Protein AF-A0A387B112-F1 (afdb_monomer_lite)

Foldseek 3Di:
DDPDPQQWKWWAAPVRWIWIARPVQQWIATADDPPPPPPPPQDPHPDIWHFPDWPDDDAPAWTWTWTQDPDDVVPDGTDIDTTHGTHDMGHPVVDPD

Sequence (97 aa):
MEPAAVETQLMITASGSAYLIDLAEMRLMRVPRRESQLSVDLRRDGEWLKVLHVRQMEVGGPAVFVLEPLGDPAITYATTRVTTDVVWLGRPEDFQG

Structure (mmCIF, N/CA/C/O backbone):
data_AF-A0A387B112-F1
#
_entry.id   AF-A0A387B112-F1
#
loop_
_atom_site.group_PDB
_atom_site.id
_atom_site.type_symbol
_atom_site.label_atom_id
_atom_site.label_alt_id
_atom_site.label_comp_id
_atom_site.label_asym_id
_atom_site.label_entity_id
_atom_site.label_seq_id
_atom_site.pdbx_PDB_ins_code
_atom_site.Cartn_x
_atom_site.Cartn_y
_atom_site.Cartn_z
_atom_site.occupancy
_atom_site.B_iso_or_equiv
_atom_site.auth_seq_id
_atom_site.auth_comp_id
_atom_site.auth_asym_id
_atom_site.auth_atom_id
_atom_site.pdbx_PDB_model_num
ATOM 1 N N . MET A 1 1 ? 5.745 -30.576 3.186 1.00 46.25 1 MET A N 1
ATOM 2 C CA . MET A 1 1 ? 5.803 -29.230 2.590 1.00 46.25 1 MET A CA 1
ATOM 3 C C . MET A 1 1 ? 4.578 -28.517 3.115 1.00 46.25 1 MET A C 1
ATOM 5 O O . MET A 1 1 ? 3.480 -28.913 2.747 1.00 46.25 1 MET A O 1
ATOM 9 N N . GLU A 1 2 ? 4.742 -27.632 4.094 1.00 43.88 2 GLU A N 1
ATOM 10 C CA . GLU A 1 2 ? 3.611 -26.834 4.576 1.00 43.88 2 GLU A CA 1
ATOM 11 C C . GLU A 1 2 ? 3.167 -25.882 3.457 1.00 43.88 2 GLU A C 1
ATOM 13 O O . GLU A 1 2 ? 4.030 -25.401 2.714 1.00 43.88 2 GLU A O 1
ATOM 18 N N . PRO A 1 3 ? 1.858 -25.647 3.265 1.00 48.25 3 PRO A N 1
ATOM 19 C CA . PRO A 1 3 ? 1.409 -24.644 2.312 1.00 48.25 3 PRO A CA 1
ATOM 20 C C . PRO A 1 3 ? 1.940 -23.284 2.771 1.00 48.25 3 PRO A C 1
ATOM 22 O O . PRO A 1 3 ? 1.790 -22.930 3.939 1.00 48.25 3 PRO A O 1
ATOM 25 N N . ALA A 1 4 ? 2.587 -22.544 1.865 1.00 51.44 4 ALA A N 1
ATOM 26 C CA . ALA A 1 4 ? 3.014 -21.178 2.134 1.00 51.44 4 ALA A CA 1
ATOM 27 C C . ALA A 1 4 ? 1.799 -20.394 2.643 1.00 51.44 4 ALA A C 1
ATOM 29 O O . ALA A 1 4 ? 0.771 -20.333 1.963 1.00 51.44 4 ALA A O 1
ATOM 30 N N . ALA A 1 5 ? 1.889 -19.879 3.870 1.00 55.78 5 ALA A N 1
ATOM 31 C CA . ALA A 1 5 ? 0.846 -19.044 4.433 1.00 55.78 5 ALA A CA 1
ATOM 32 C C . ALA A 1 5 ? 0.594 -17.894 3.456 1.00 55.78 5 ALA A C 1
ATOM 34 O O . ALA A 1 5 ? 1.531 -17.244 2.997 1.00 55.78 5 ALA A O 1
ATOM 35 N N . VAL A 1 6 ? -0.666 -17.678 3.093 1.00 61.44 6 VAL A N 1
ATOM 36 C CA . VAL A 1 6 ? -1.041 -16.544 2.253 1.00 61.44 6 VAL A CA 1
ATOM 37 C C . VAL A 1 6 ? -0.797 -15.286 3.088 1.00 61.44 6 VAL A C 1
ATOM 39 O O . VAL A 1 6 ? -1.590 -14.957 3.964 1.00 61.44 6 VAL A O 1
ATOM 42 N N . GLU A 1 7 ? 0.321 -14.595 2.859 1.00 84.81 7 GLU A N 1
ATOM 43 C CA . GLU A 1 7 ? 0.689 -13.355 3.562 1.00 84.81 7 GLU A CA 1
ATOM 44 C C . GLU A 1 7 ? -0.028 -12.132 2.967 1.00 84.81 7 GLU A C 1
ATOM 46 O O . GLU A 1 7 ? 0.541 -11.046 2.834 1.00 84.81 7 GLU A O 1
ATOM 51 N N . THR A 1 8 ? -1.290 -12.308 2.565 1.00 93.50 8 THR A N 1
ATOM 52 C CA . THR A 1 8 ? -2.114 -11.194 2.104 1.00 93.50 8 THR A CA 1
ATOM 53 C C . THR A 1 8 ? -2.702 -10.469 3.306 1.00 93.50 8 THR A C 1
ATOM 55 O O . THR A 1 8 ? -3.390 -11.070 4.128 1.00 93.50 8 THR A O 1
ATOM 58 N N . GLN A 1 9 ? -2.466 -9.164 3.390 1.00 95.31 9 GLN A N 1
ATOM 59 C CA . GLN A 1 9 ? -3.090 -8.278 4.366 1.00 95.31 9 GLN A CA 1
ATOM 60 C C . GLN A 1 9 ? -4.098 -7.362 3.680 1.00 95.31 9 GLN A C 1
ATOM 62 O O . GLN A 1 9 ? -3.879 -6.889 2.565 1.00 95.31 9 GLN A O 1
ATOM 67 N N . LEU A 1 10 ? -5.199 -7.084 4.364 1.00 96.50 10 LEU A N 1
ATOM 68 C CA . LEU A 1 10 ? -6.119 -6.014 4.024 1.00 96.50 10 LEU A CA 1
ATOM 69 C C . LEU A 1 10 ? -5.793 -4.802 4.908 1.00 96.50 10 LEU A C 1
ATOM 71 O O . LEU A 1 10 ? -5.585 -4.920 6.113 1.00 96.50 10 LEU A O 1
ATOM 75 N N . MET A 1 11 ? -5.746 -3.626 4.293 1.00 97.00 11 MET A N 1
ATOM 76 C CA . MET A 1 11 ? -5.514 -2.350 4.962 1.00 97.00 11 MET A CA 1
ATOM 77 C C . MET A 1 11 ? -6.642 -1.385 4.612 1.00 97.00 11 MET A C 1
ATOM 79 O O . MET A 1 11 ? -6.887 -1.115 3.433 1.00 97.00 11 MET A O 1
ATOM 83 N N . ILE A 1 12 ? -7.294 -0.829 5.632 1.00 96.75 12 ILE A N 1
ATOM 84 C CA . ILE A 1 12 ? -8.324 0.201 5.488 1.00 96.75 12 ILE A CA 1
ATOM 85 C C . ILE A 1 12 ? -7.785 1.516 6.029 1.00 96.75 12 ILE A C 1
ATOM 87 O O . ILE A 1 12 ? -7.227 1.581 7.124 1.00 96.75 12 ILE A O 1
ATOM 91 N N . THR A 1 13 ? -7.972 2.586 5.269 1.00 96.69 13 THR A N 1
ATOM 92 C CA . THR A 1 13 ? -7.511 3.927 5.636 1.00 96.69 13 THR A CA 1
ATOM 93 C C . THR A 1 13 ? -8.683 4.802 6.078 1.00 96.69 13 THR A C 1
ATOM 95 O O . THR A 1 13 ? -9.798 4.586 5.615 1.00 96.69 13 THR A O 1
ATOM 98 N N . ALA A 1 14 ? -8.440 5.859 6.852 1.00 95.69 14 ALA A N 1
ATOM 99 C CA . ALA A 1 14 ? -9.446 6.789 7.375 1.00 95.69 14 ALA A CA 1
ATOM 100 C C . ALA A 1 14 ? -10.332 7.425 6.290 1.00 95.69 14 ALA A C 1
ATOM 102 O O . ALA A 1 14 ? -11.513 7.667 6.510 1.00 95.69 14 ALA A O 1
ATOM 103 N N . SER A 1 15 ? -9.802 7.629 5.078 1.00 92.06 15 SER A N 1
ATOM 104 C CA . SER A 1 15 ? -10.603 8.064 3.923 1.00 92.06 15 SER A CA 1
ATOM 105 C C . SER A 1 15 ? -11.621 7.025 3.419 1.00 92.06 15 SER A C 1
ATOM 107 O O . SER A 1 15 ? -12.371 7.323 2.489 1.00 92.06 15 SER A O 1
ATOM 109 N N . GLY A 1 16 ? -11.613 5.799 3.954 1.00 92.31 16 GLY A N 1
ATOM 110 C CA . GLY A 1 16 ? -12.393 4.636 3.520 1.00 92.31 16 GLY A CA 1
ATOM 111 C C . GLY A 1 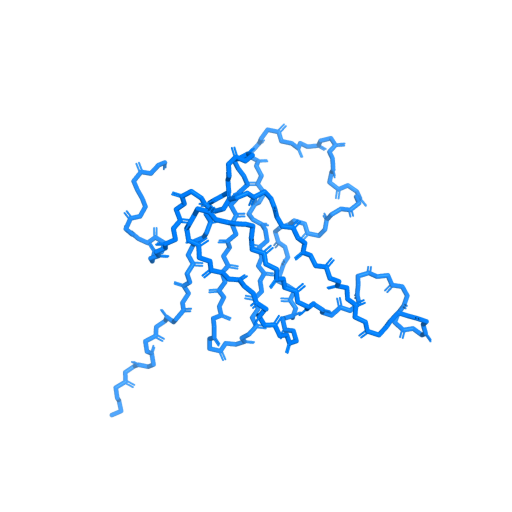16 ? -11.786 3.869 2.338 1.00 92.31 16 GLY A C 1
ATOM 112 O O . GLY A 1 16 ? -12.499 3.190 1.603 1.00 92.31 16 GLY A O 1
ATOM 113 N N . SER A 1 17 ? -10.507 4.081 2.004 1.00 92.62 17 SER A N 1
ATOM 114 C CA . SER A 1 17 ? -9.845 3.313 0.936 1.00 92.62 17 SER A CA 1
ATOM 115 C C . SER A 1 17 ? -9.407 1.957 1.473 1.00 92.62 17 SER A C 1
ATOM 117 O O . SER A 1 17 ? -8.911 1.883 2.593 1.00 92.62 17 SER A O 1
ATOM 119 N N . ALA A 1 18 ? -9.568 0.916 0.660 1.00 94.69 18 ALA A N 1
ATOM 120 C CA . ALA A 1 18 ? -9.152 -0.440 0.978 1.00 94.69 18 ALA A CA 1
ATOM 121 C C . ALA A 1 18 ? -8.013 -0.871 0.052 1.00 94.69 18 ALA A C 1
ATOM 123 O O . ALA A 1 18 ? -8.024 -0.568 -1.145 1.00 94.69 18 ALA A O 1
ATOM 124 N N . TYR A 1 19 ? -7.038 -1.577 0.608 1.00 95.88 19 TYR A N 1
ATOM 125 C CA . TYR A 1 19 ? -5.893 -2.102 -0.120 1.00 95.88 19 TYR A CA 1
ATOM 126 C C . TYR A 1 19 ? -5.654 -3.555 0.262 1.00 95.88 19 TYR A C 1
ATOM 128 O O . TYR A 1 19 ? -5.676 -3.881 1.444 1.00 95.88 19 TYR A O 1
ATOM 136 N N . LEU A 1 20 ? -5.387 -4.396 -0.732 1.00 96.56 20 LEU A N 1
ATOM 137 C CA . LEU A 1 20 ? -4.828 -5.727 -0.530 1.00 96.56 20 LEU A CA 1
ATOM 138 C C . LEU A 1 20 ? -3.317 -5.653 -0.747 1.00 96.56 20 LEU A C 1
ATOM 140 O O . LEU A 1 20 ? -2.858 -5.075 -1.735 1.00 96.56 20 LEU A O 1
ATOM 144 N N . ILE A 1 21 ? -2.558 -6.209 0.188 1.00 96.56 21 ILE A N 1
ATOM 145 C CA . ILE A 1 21 ? -1.099 -6.237 0.189 1.00 96.56 21 ILE A CA 1
ATOM 146 C C . ILE A 1 21 ? -0.673 -7.693 0.231 1.00 96.56 21 ILE A C 1
ATOM 148 O O . ILE A 1 21 ? -0.868 -8.345 1.247 1.00 96.56 21 ILE A O 1
ATOM 152 N N . ASP A 1 22 ? -0.087 -8.191 -0.848 1.00 95.44 22 ASP A N 1
ATOM 153 C CA . ASP A 1 22 ? 0.570 -9.493 -0.873 1.00 95.44 22 ASP A CA 1
ATOM 154 C C . ASP A 1 22 ? 2.040 -9.290 -0.493 1.00 95.44 22 ASP A C 1
ATOM 156 O O . ASP A 1 22 ? 2.820 -8.741 -1.279 1.00 95.44 22 ASP A O 1
ATOM 160 N N . LEU A 1 23 ? 2.405 -9.660 0.737 1.00 92.25 23 LEU A N 1
ATOM 161 C CA . LEU A 1 23 ? 3.771 -9.494 1.237 1.00 92.25 23 LEU A CA 1
ATOM 162 C C . LEU A 1 23 ? 4.731 -10.563 0.709 1.00 92.25 23 LEU A C 1
ATOM 164 O O . LEU A 1 23 ? 5.920 -10.279 0.577 1.00 92.25 23 LEU A O 1
ATOM 168 N N . ALA A 1 24 ? 4.223 -11.740 0.338 1.00 92.19 24 ALA A N 1
ATOM 169 C CA . ALA A 1 24 ? 5.037 -12.806 -0.232 1.00 92.19 24 ALA A CA 1
ATOM 170 C C . ALA A 1 24 ? 5.511 -12.429 -1.644 1.00 92.19 24 ALA A C 1
ATOM 172 O O . ALA A 1 24 ? 6.683 -12.582 -1.985 1.00 92.19 24 ALA A O 1
ATOM 173 N N . GLU A 1 25 ? 4.607 -11.867 -2.447 1.00 94.44 25 GLU A N 1
ATOM 174 C CA . GLU A 1 25 ? 4.888 -11.442 -3.821 1.00 94.44 25 GLU A CA 1
ATOM 175 C C . GLU A 1 25 ? 5.286 -9.962 -3.941 1.00 94.44 25 GLU A C 1
ATOM 177 O O . GLU A 1 25 ? 5.601 -9.490 -5.039 1.00 94.44 25 GLU A O 1
ATOM 182 N N . MET A 1 26 ? 5.263 -9.220 -2.829 1.00 95.81 26 MET A N 1
ATOM 183 C CA . MET A 1 26 ? 5.512 -7.777 -2.758 1.00 95.81 26 MET A CA 1
ATOM 184 C C . MET A 1 26 ? 4.652 -6.987 -3.754 1.00 95.81 26 MET A C 1
ATOM 186 O O . MET A 1 26 ? 5.156 -6.254 -4.612 1.00 95.81 26 MET A O 1
ATOM 190 N N . ARG A 1 27 ? 3.325 -7.129 -3.650 1.00 96.62 27 ARG A N 1
ATOM 191 C CA . ARG A 1 27 ? 2.352 -6.440 -4.516 1.00 96.62 27 ARG A CA 1
ATOM 192 C C . ARG A 1 27 ? 1.265 -5.748 -3.706 1.00 96.62 27 ARG A C 1
ATOM 194 O O . ARG A 1 27 ? 0.876 -6.196 -2.635 1.00 96.62 27 ARG A O 1
ATOM 201 N N . LEU A 1 28 ? 0.759 -4.645 -4.241 1.00 95.81 28 LEU A N 1
ATOM 202 C CA . LEU A 1 28 ? -0.287 -3.819 -3.646 1.00 95.81 28 LEU A CA 1
ATOM 203 C C . LEU A 1 28 ? -1.391 -3.599 -4.674 1.00 95.81 28 LEU A C 1
ATOM 205 O O . LEU A 1 28 ? -1.113 -3.143 -5.779 1.00 95.81 28 LEU A O 1
ATOM 209 N N . MET A 1 29 ? -2.641 -3.822 -4.292 1.00 95.44 29 MET A N 1
ATOM 210 C CA . MET A 1 29 ? -3.806 -3.462 -5.093 1.00 95.44 29 ME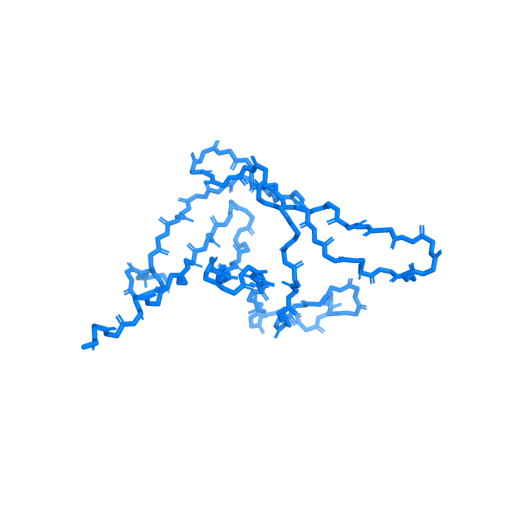T A CA 1
ATOM 211 C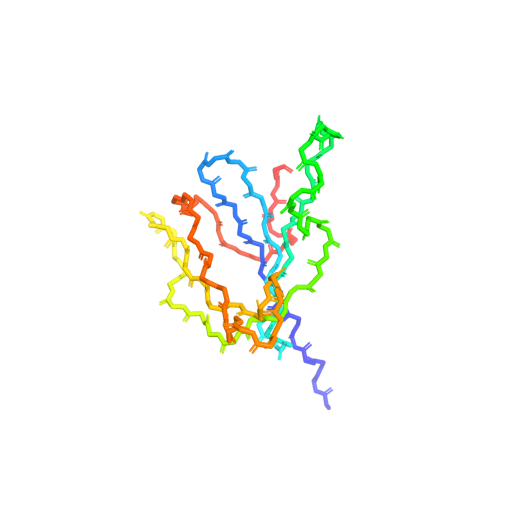 C . MET A 1 29 ? -4.731 -2.580 -4.272 1.00 95.44 29 MET A C 1
ATOM 213 O O . MET A 1 29 ? -5.113 -2.923 -3.156 1.00 95.44 29 MET A O 1
ATOM 217 N N . ARG A 1 30 ? -5.134 -1.440 -4.834 1.00 93.75 30 ARG A N 1
ATOM 218 C CA . ARG A 1 30 ? -6.225 -0.649 -4.259 1.00 93.75 30 ARG A CA 1
ATOM 219 C C . ARG A 1 30 ? -7.549 -1.260 -4.703 1.00 93.75 30 ARG A C 1
ATOM 221 O O . ARG A 1 30 ? -7.781 -1.383 -5.901 1.00 93.75 30 ARG A O 1
ATOM 228 N N . VAL A 1 31 ? -8.405 -1.637 -3.759 1.00 92.25 31 VAL A N 1
ATOM 229 C CA . VAL A 1 31 ? -9.706 -2.244 -4.062 1.00 92.25 31 VAL A CA 1
ATOM 230 C C . VAL A 1 31 ? -10.648 -1.160 -4.609 1.00 92.25 31 VAL A C 1
ATOM 232 O O . VAL A 1 31 ? -10.820 -0.126 -3.951 1.00 92.25 31 VAL A O 1
ATOM 235 N N . PRO A 1 32 ? -11.262 -1.354 -5.792 1.00 86.75 32 PRO A N 1
ATOM 236 C CA . PRO A 1 32 ? -12.222 -0.404 -6.342 1.00 86.75 32 PRO A CA 1
ATOM 237 C C . PRO A 1 32 ? -13.425 -0.218 -5.412 1.00 86.75 32 PRO A C 1
ATOM 239 O O . PRO A 1 32 ? -13.988 -1.189 -4.902 1.00 86.75 32 PRO A O 1
ATOM 242 N N . ARG A 1 33 ? -13.875 1.027 -5.225 1.00 78.56 33 ARG A N 1
ATOM 243 C CA . ARG A 1 33 ? -15.166 1.283 -4.571 1.00 78.56 33 ARG A CA 1
ATOM 244 C C . ARG A 1 33 ? -16.285 1.076 -5.585 1.00 78.56 33 ARG A C 1
ATOM 246 O O . ARG A 1 33 ? -16.203 1.601 -6.691 1.00 78.56 33 ARG A O 1
ATOM 253 N N . ARG A 1 34 ? -17.360 0.383 -5.190 1.00 67.94 34 ARG A N 1
ATOM 254 C CA . ARG A 1 34 ? -18.539 0.145 -6.050 1.00 67.94 34 ARG A CA 1
ATOM 255 C C . ARG A 1 34 ? -19.154 1.435 -6.619 1.00 67.94 34 ARG A C 1
ATOM 257 O O . ARG A 1 34 ? -19.729 1.396 -7.697 1.00 67.94 34 ARG A O 1
ATOM 264 N N . GLU A 1 35 ? -19.007 2.563 -5.925 1.00 59.81 35 GLU A N 1
ATOM 265 C CA . GLU A 1 35 ? -19.652 3.838 -6.276 1.00 59.81 35 GLU A CA 1
ATOM 266 C C . GLU A 1 35 ? -18.794 4.786 -7.136 1.00 59.81 35 GLU A C 1
ATOM 268 O O . GLU A 1 35 ? -19.313 5.771 -7.655 1.00 59.81 35 GLU A O 1
ATOM 273 N N . SER A 1 36 ? -17.492 4.535 -7.329 1.00 53.75 36 SER A N 1
ATOM 274 C CA . SER A 1 36 ? -16.609 5.498 -8.010 1.00 53.75 36 SER A CA 1
ATOM 275 C C . SER A 1 36 ? -16.330 5.137 -9.472 1.00 53.75 36 SER A C 1
ATOM 277 O O . SER A 1 36 ? -15.183 4.911 -9.847 1.00 53.75 36 SER A O 1
ATOM 279 N N . GLN A 1 37 ? -17.358 5.123 -10.322 1.00 50.62 37 GLN A N 1
ATOM 280 C CA . GLN A 1 37 ? -17.179 4.966 -11.779 1.00 50.62 37 GLN A CA 1
ATOM 281 C C . GLN A 1 37 ? -16.620 6.225 -12.476 1.00 50.62 37 GLN A C 1
ATOM 283 O O . GLN A 1 37 ? -16.265 6.164 -13.646 1.00 50.62 37 GLN A O 1
ATOM 288 N N . LEU A 1 38 ? -16.503 7.362 -11.776 1.00 50.47 38 LEU A N 1
ATOM 289 C CA . LEU A 1 38 ? -16.128 8.656 -12.374 1.00 50.47 38 LEU A CA 1
ATOM 290 C C . LEU A 1 38 ? -14.656 9.071 -12.162 1.00 50.47 38 LEU A C 1
ATOM 292 O O . LEU A 1 38 ? -14.209 10.044 -12.755 1.00 50.47 38 LEU A O 1
ATOM 296 N N . SER A 1 39 ? -13.894 8.363 -11.319 1.00 52.34 39 SER A N 1
ATOM 297 C CA . SER A 1 39 ? -12.504 8.717 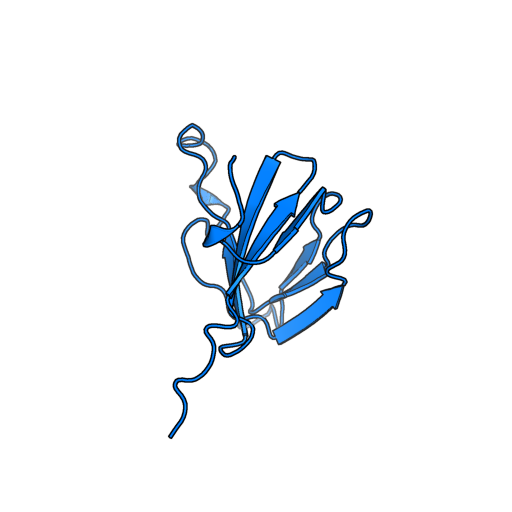-10.943 1.00 52.34 39 SER A CA 1
ATOM 298 C C . SER A 1 39 ? -11.451 7.752 -11.516 1.00 52.34 39 SER A C 1
ATOM 300 O O . SER A 1 39 ? -10.273 7.847 -11.158 1.00 52.34 39 SER A O 1
ATOM 302 N N . VAL A 1 40 ? -11.871 6.794 -12.345 1.00 50.84 40 VAL A N 1
ATOM 303 C CA . VAL A 1 40 ? -11.085 5.600 -12.709 1.00 50.84 40 VAL A CA 1
ATOM 304 C C . VAL A 1 40 ? -9.878 5.937 -13.596 1.00 50.84 40 VAL A C 1
ATOM 306 O O . VAL A 1 40 ? -8.852 5.279 -13.500 1.00 50.84 40 VAL A O 1
ATOM 309 N N . ASP A 1 41 ? -9.936 7.018 -14.378 1.00 53.19 41 ASP A N 1
ATOM 310 C CA . ASP A 1 41 ? -8.962 7.260 -15.457 1.00 53.19 41 ASP A CA 1
ATOM 311 C C . ASP A 1 41 ? -7.538 7.638 -15.015 1.00 53.19 41 ASP A C 1
ATOM 313 O O . ASP A 1 41 ? -6.607 7.550 -15.809 1.00 53.19 41 ASP A O 1
ATOM 317 N N . LEU A 1 42 ? -7.324 8.042 -13.757 1.00 60.31 42 LEU A N 1
ATOM 318 C CA . LEU A 1 42 ? -5.986 8.429 -13.269 1.00 60.31 42 LEU A CA 1
ATOM 319 C C . LEU A 1 42 ? -5.384 7.444 -12.262 1.00 60.31 42 LEU A C 1
ATOM 321 O O . LEU A 1 42 ? -4.240 7.616 -11.835 1.00 60.31 42 LEU A O 1
ATOM 325 N N . ARG A 1 43 ? -6.144 6.436 -11.821 1.00 69.38 43 ARG A N 1
ATOM 326 C CA . ARG A 1 43 ? -5.721 5.512 -10.763 1.00 69.38 43 ARG A CA 1
ATOM 327 C C . ARG A 1 43 ? -5.884 4.077 -11.242 1.00 69.38 43 ARG A C 1
ATOM 329 O O . ARG A 1 43 ? -6.978 3.667 -11.595 1.00 69.38 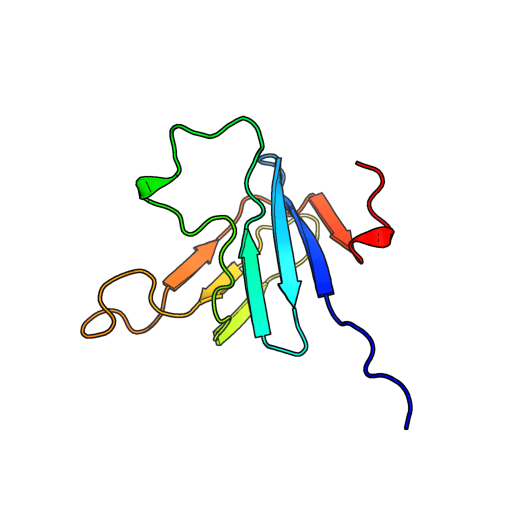43 ARG A O 1
ATOM 336 N N . ARG A 1 44 ? -4.803 3.299 -11.156 1.00 81.69 44 ARG A N 1
ATOM 337 C CA . ARG A 1 44 ? -4.784 1.842 -11.384 1.00 81.69 44 ARG A CA 1
ATOM 338 C C . ARG A 1 44 ? -5.464 1.091 -10.221 1.00 81.69 44 ARG A C 1
ATOM 340 O O . ARG A 1 44 ? -4.818 0.349 -9.487 1.00 81.69 44 ARG A O 1
ATOM 347 N N . ASP A 1 45 ? -6.737 1.387 -9.963 1.00 84.12 45 ASP A N 1
ATOM 348 C CA . ASP A 1 45 ? -7.560 0.670 -8.982 1.00 84.12 45 ASP A CA 1
ATOM 349 C C . ASP A 1 45 ? -7.944 -0.709 -9.543 1.00 84.12 45 ASP A C 1
ATOM 351 O O . ASP A 1 45 ? -8.240 -0.841 -10.725 1.00 84.12 45 ASP A O 1
ATOM 355 N N . GLY A 1 46 ? -7.954 -1.744 -8.702 1.00 87.31 46 GLY A N 1
ATOM 356 C CA . GLY A 1 46 ? -8.219 -3.123 -9.133 1.00 87.31 46 GLY A CA 1
ATOM 357 C C . GLY A 1 46 ? -7.052 -3.798 -9.859 1.00 87.31 46 GLY A C 1
ATOM 358 O O . GLY A 1 46 ? -7.173 -4.953 -10.257 1.00 87.31 46 GLY A O 1
ATOM 359 N N . GLU A 1 47 ? -5.916 -3.112 -9.993 1.00 92.12 47 GLU A N 1
ATOM 360 C CA . GLU A 1 47 ? -4.690 -3.672 -10.548 1.00 92.12 47 GLU A CA 1
ATOM 361 C C . GLU A 1 47 ? -3.635 -3.888 -9.462 1.00 92.12 47 GLU A C 1
ATOM 363 O O . GLU A 1 47 ? -3.452 -3.060 -8.563 1.00 92.12 47 GLU A O 1
ATOM 368 N N . TRP A 1 48 ? -2.903 -4.995 -9.578 1.00 94.38 48 TRP A N 1
ATOM 369 C CA . TRP A 1 48 ? -1.724 -5.248 -8.760 1.00 94.38 48 TRP A CA 1
ATOM 370 C C . TRP A 1 48 ? -0.553 -4.396 -9.239 1.00 94.38 48 TRP A C 1
ATOM 372 O O . TRP A 1 48 ? -0.144 -4.470 -10.397 1.00 94.38 48 TRP A O 1
ATOM 382 N N . LEU A 1 49 ? 0.009 -3.629 -8.314 1.00 94.88 49 LEU A N 1
ATOM 383 C CA . LEU A 1 49 ? 1.218 -2.840 -8.493 1.00 94.88 49 LEU A CA 1
ATOM 384 C C . LEU A 1 49 ? 2.360 -3.513 -7.747 1.00 94.88 49 LEU A C 1
ATOM 386 O O . LEU A 1 49 ? 2.192 -3.930 -6.598 1.00 94.88 49 LEU A O 1
ATOM 390 N N . LYS A 1 50 ? 3.540 -3.572 -8.360 1.00 96.25 50 LYS A N 1
ATOM 391 C CA . LYS A 1 50 ? 4.733 -4.047 -7.660 1.00 96.25 50 LYS A CA 1
ATOM 392 C C . LYS A 1 50 ? 5.131 -3.058 -6.561 1.00 96.25 50 LYS A C 1
ATOM 394 O O . LYS A 1 50 ? 5.291 -1.862 -6.811 1.00 96.25 50 LYS A O 1
ATOM 399 N N . VAL A 1 51 ? 5.336 -3.570 -5.352 1.00 96.81 51 VAL A N 1
ATOM 400 C CA . VAL A 1 51 ? 5.903 -2.837 -4.219 1.00 96.81 51 VAL A CA 1
ATOM 401 C C . VAL A 1 51 ? 7.410 -3.044 -4.240 1.00 96.81 51 VAL A C 1
ATOM 403 O O . VAL A 1 51 ? 7.910 -4.156 -4.113 1.00 96.81 51 VAL A O 1
ATOM 406 N N . LEU A 1 52 ? 8.153 -1.958 -4.410 1.00 96.75 52 LEU A N 1
ATOM 407 C CA . LEU A 1 52 ? 9.611 -1.975 -4.329 1.00 96.75 52 LEU A CA 1
ATOM 408 C C . LEU A 1 52 ? 10.073 -1.944 -2.870 1.00 96.75 52 LEU A C 1
ATOM 410 O O . LEU A 1 52 ? 11.077 -2.561 -2.527 1.00 96.75 52 LEU A O 1
ATOM 414 N N . HIS A 1 53 ? 9.350 -1.218 -2.013 1.00 95.75 53 HIS A N 1
ATOM 415 C CA . HIS A 1 53 ? 9.663 -1.109 -0.592 1.00 95.75 53 HIS A CA 1
ATOM 416 C C . HIS A 1 53 ? 8.447 -0.643 0.226 1.00 95.75 53 HIS A C 1
ATOM 418 O O . HIS A 1 53 ? 7.743 0.284 -0.180 1.00 95.75 53 HIS A O 1
ATOM 424 N N . VAL A 1 54 ? 8.230 -1.238 1.402 1.00 96.25 54 VAL A N 1
ATOM 425 C CA . VAL A 1 54 ? 7.254 -0.763 2.398 1.00 96.25 54 VAL A CA 1
ATOM 426 C C . VAL A 1 54 ? 8.002 0.118 3.397 1.00 96.25 54 VAL A C 1
ATOM 428 O O . VAL A 1 54 ? 8.879 -0.368 4.105 1.00 96.25 54 VAL A O 1
ATOM 431 N N . ARG A 1 55 ? 7.694 1.419 3.434 1.00 96.69 55 ARG A N 1
ATOM 432 C CA . ARG A 1 55 ? 8.323 2.369 4.369 1.00 96.69 55 ARG A CA 1
ATOM 433 C C . ARG A 1 55 ? 7.606 2.401 5.714 1.00 96.69 55 ARG A C 1
ATOM 435 O O . ARG A 1 55 ? 8.269 2.456 6.740 1.00 96.69 55 ARG A O 1
ATOM 442 N N . GLN A 1 56 ? 6.275 2.400 5.690 1.00 96.38 56 GLN A N 1
ATOM 443 C CA . GLN A 1 56 ? 5.426 2.452 6.880 1.00 96.38 56 GLN A CA 1
ATOM 444 C C . GLN A 1 56 ? 4.087 1.781 6.576 1.00 96.38 56 GLN A C 1
ATOM 446 O O . GLN A 1 56 ? 3.515 2.005 5.509 1.00 96.38 56 GLN A O 1
ATOM 451 N N . MET A 1 57 ? 3.597 0.958 7.501 1.00 95.44 57 MET A N 1
ATOM 452 C CA . MET A 1 57 ? 2.295 0.297 7.414 1.00 95.44 57 MET A CA 1
ATOM 453 C C . MET A 1 57 ? 1.860 -0.103 8.828 1.00 95.44 57 MET A C 1
ATOM 455 O O . MET A 1 57 ? 2.142 -1.207 9.282 1.00 95.44 57 MET A O 1
ATOM 459 N N . GLU A 1 58 ? 1.226 0.821 9.546 1.00 94.81 58 GLU A N 1
ATOM 460 C CA . GLU A 1 58 ? 0.776 0.621 10.928 1.00 94.81 58 GLU A CA 1
ATOM 461 C C . GLU A 1 58 ? -0.509 1.410 11.199 1.00 94.81 58 GLU A C 1
ATOM 463 O O . GLU A 1 58 ? -0.730 2.464 10.604 1.00 94.81 58 GLU A O 1
ATOM 468 N N . VAL A 1 59 ? -1.356 0.904 12.100 1.00 97.56 59 VAL A N 1
ATOM 469 C CA . VAL A 1 59 ? -2.598 1.581 12.505 1.00 97.56 59 VAL A CA 1
ATOM 470 C C . VAL A 1 59 ? -2.275 2.872 13.261 1.00 97.56 59 VAL A C 1
ATOM 472 O O . VAL A 1 59 ? -1.401 2.890 14.123 1.00 97.56 59 VAL A O 1
ATOM 475 N N . GLY A 1 60 ? -3.020 3.940 12.972 1.00 97.06 60 GLY A N 1
ATOM 476 C CA . GLY A 1 60 ? -2.873 5.248 13.617 1.00 97.06 60 GLY A CA 1
ATOM 477 C C . GLY A 1 60 ? -1.926 6.216 12.901 1.00 97.06 60 GLY A C 1
ATOM 478 O O . GLY A 1 60 ? -1.815 7.360 13.331 1.00 97.06 60 GLY A O 1
ATOM 479 N N . GLY A 1 61 ? -1.286 5.796 11.805 1.00 96.31 61 GLY A N 1
ATOM 480 C CA . GLY A 1 61 ? -0.470 6.656 10.946 1.00 96.31 61 GLY A CA 1
ATOM 481 C C . GLY A 1 61 ? -0.679 6.364 9.457 1.00 96.31 61 GLY A C 1
ATOM 482 O O . GLY A 1 61 ? -1.313 5.363 9.105 1.00 96.31 61 GLY A O 1
ATOM 483 N N . PRO A 1 62 ? -0.195 7.231 8.551 1.00 97.31 62 PRO A N 1
ATOM 484 C CA . PRO A 1 62 ? -0.300 7.002 7.116 1.00 97.31 62 PRO A CA 1
ATOM 485 C C . PRO A 1 62 ? 0.579 5.821 6.692 1.00 97.31 62 PRO A C 1
ATOM 487 O O . PRO A 1 62 ? 1.715 5.675 7.143 1.00 97.31 62 PRO A O 1
ATOM 490 N N . ALA A 1 63 ? 0.087 5.003 5.764 1.00 97.50 63 ALA A N 1
ATOM 491 C CA . ALA A 1 63 ? 0.925 4.011 5.109 1.00 97.50 63 ALA A CA 1
ATOM 492 C C . ALA A 1 63 ? 1.725 4.657 3.973 1.00 97.50 63 ALA A C 1
ATOM 494 O O . ALA A 1 63 ? 1.225 5.521 3.241 1.00 97.50 63 ALA A O 1
ATOM 495 N N . VAL A 1 64 ? 2.971 4.215 3.813 1.00 97.75 64 VAL A N 1
ATOM 496 C CA . VAL A 1 64 ? 3.916 4.730 2.823 1.00 97.75 64 VAL A CA 1
ATOM 497 C C . VAL A 1 64 ? 4.552 3.568 2.068 1.00 97.75 64 VAL A C 1
ATOM 499 O O . VAL A 1 64 ? 5.270 2.745 2.639 1.00 97.75 64 VAL A O 1
ATOM 502 N N . PHE A 1 65 ? 4.335 3.542 0.755 1.00 97.19 65 PHE A N 1
ATOM 503 C CA . PHE A 1 65 ? 4.872 2.530 -0.152 1.00 97.19 65 PHE A CA 1
ATOM 504 C C . PHE A 1 65 ? 5.705 3.178 -1.251 1.00 97.19 65 PHE A C 1
ATOM 506 O O . PHE A 1 65 ? 5.325 4.212 -1.799 1.00 97.19 65 PHE A O 1
ATOM 513 N N . VAL A 1 66 ? 6.808 2.535 -1.619 1.00 97.31 66 VAL A N 1
ATOM 514 C CA . VAL A 1 66 ? 7.535 2.809 -2.859 1.00 97.31 66 VAL A CA 1
ATOM 515 C C . VAL A 1 66 ? 7.116 1.744 -3.862 1.00 97.31 66 VAL A C 1
ATOM 517 O O . VAL A 1 66 ? 7.326 0.556 -3.627 1.00 97.31 66 VAL A O 1
ATOM 520 N N . LEU A 1 67 ? 6.489 2.163 -4.953 1.00 96.12 67 LEU A N 1
ATOM 521 C CA . LEU A 1 67 ? 5.917 1.304 -5.985 1.00 96.12 67 LEU A CA 1
ATOM 522 C C . LEU A 1 67 ? 6.733 1.385 -7.272 1.00 96.12 67 LEU A C 1
ATOM 524 O O . LEU A 1 67 ? 7.548 2.298 -7.452 1.00 96.12 67 LEU A O 1
ATOM 528 N N . GLU A 1 68 ? 6.464 0.459 -8.188 1.00 94.62 68 GLU A N 1
ATOM 529 C CA . GLU A 1 68 ? 6.868 0.616 -9.582 1.00 94.62 68 GLU A CA 1
ATOM 530 C C . GLU A 1 68 ? 6.403 1.965 -10.169 1.00 94.62 68 GLU A C 1
ATOM 532 O O . GLU A 1 68 ? 5.445 2.574 -9.671 1.00 94.62 68 GLU A O 1
ATOM 537 N N . PRO A 1 69 ? 7.080 2.461 -11.216 1.00 93.19 69 PRO A N 1
ATOM 538 C CA . PRO A 1 69 ? 6.648 3.657 -11.925 1.00 93.19 69 PRO A CA 1
ATOM 539 C C . PRO A 1 69 ? 5.203 3.528 -12.409 1.00 93.19 69 PRO A C 1
ATOM 541 O O . PRO A 1 69 ? 4.863 2.583 -13.116 1.00 93.19 69 PRO A O 1
ATOM 544 N N . LEU A 1 70 ? 4.353 4.489 -12.044 1.00 89.06 70 LEU A N 1
ATOM 545 C CA . LEU A 1 70 ? 2.989 4.571 -12.582 1.00 89.06 70 LEU A CA 1
ATOM 546 C C . LEU A 1 70 ? 2.891 5.483 -13.816 1.00 89.06 70 LEU A C 1
ATOM 548 O O . LEU A 1 70 ? 1.879 5.454 -14.509 1.00 89.06 70 LEU A O 1
ATOM 552 N N . GLY A 1 71 ? 3.920 6.301 -14.061 1.00 85.69 71 GLY A N 1
ATOM 553 C CA . GLY A 1 71 ? 4.083 7.120 -15.265 1.00 85.69 71 GLY A CA 1
ATOM 554 C C . GLY A 1 71 ? 5.076 6.497 -16.247 1.00 85.69 71 GLY A C 1
ATOM 555 O O . GLY A 1 71 ? 5.302 5.291 -16.225 1.00 85.69 71 GLY A O 1
ATOM 556 N N . ASP A 1 72 ? 5.700 7.325 -17.086 1.00 86.31 72 ASP A N 1
ATOM 557 C CA . ASP A 1 72 ? 6.702 6.862 -18.051 1.00 86.31 72 ASP A CA 1
ATOM 558 C C . ASP A 1 72 ? 7.944 6.286 -17.330 1.00 86.31 72 ASP A C 1
ATOM 560 O O . ASP A 1 72 ? 8.652 7.034 -16.638 1.00 86.31 72 ASP A O 1
ATOM 564 N N . PRO A 1 73 ? 8.233 4.978 -17.483 1.00 86.06 73 PRO A N 1
ATOM 565 C CA . PRO A 1 73 ? 9.367 4.330 -16.832 1.00 86.06 73 PRO A CA 1
ATOM 566 C C . PRO A 1 73 ? 10.731 4.795 -17.369 1.00 86.06 73 PRO A C 1
ATOM 568 O O . PRO A 1 73 ? 11.744 4.532 -16.725 1.00 86.06 73 PRO A O 1
ATOM 571 N N . ALA A 1 74 ? 10.794 5.495 -18.510 1.00 89.25 74 ALA A N 1
ATOM 572 C CA . ALA A 1 74 ? 12.040 6.063 -19.031 1.00 89.25 74 ALA A CA 1
ATOM 573 C C . ALA A 1 74 ? 12.555 7.247 -18.192 1.00 89.25 74 ALA A C 1
ATOM 575 O O . ALA A 1 74 ? 13.748 7.548 -18.212 1.00 89.25 74 ALA A O 1
ATOM 576 N N . ILE A 1 75 ? 11.663 7.916 -17.454 1.00 91.56 75 ILE A N 1
ATOM 577 C CA . ILE A 1 75 ? 11.984 9.103 -16.643 1.00 91.56 75 ILE A CA 1
ATOM 578 C C . ILE A 1 75 ? 11.573 8.963 -15.173 1.00 91.56 75 ILE A C 1
ATOM 580 O O . ILE A 1 75 ? 12.058 9.706 -14.321 1.00 91.56 75 ILE A O 1
ATOM 584 N N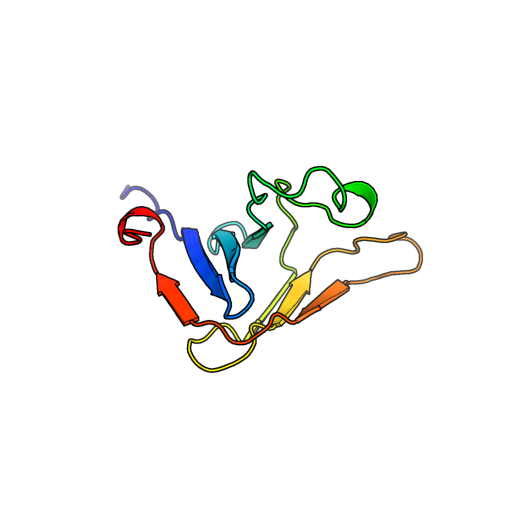 . THR A 1 76 ? 10.694 8.011 -14.860 1.00 89.38 76 THR A N 1
ATOM 585 C CA . THR A 1 76 ? 10.211 7.746 -13.504 1.00 89.38 76 THR A CA 1
ATOM 586 C C . THR A 1 76 ? 10.766 6.414 -13.029 1.00 89.38 76 THR A C 1
ATOM 588 O O . THR A 1 76 ? 10.439 5.376 -13.587 1.00 89.38 76 THR A O 1
ATOM 591 N N . TYR A 1 77 ? 11.572 6.428 -11.968 1.00 91.12 77 TYR A N 1
ATOM 592 C CA . TYR A 1 77 ? 12.191 5.209 -11.429 1.00 91.12 77 TYR A CA 1
ATOM 593 C C . TYR A 1 77 ? 11.324 4.490 -10.390 1.00 91.12 77 TYR A C 1
ATOM 595 O O . TYR A 1 77 ? 11.421 3.276 -10.227 1.00 91.12 77 TYR A O 1
ATOM 603 N N . ALA A 1 78 ? 10.476 5.235 -9.680 1.00 94.56 78 ALA A N 1
ATOM 604 C CA . ALA A 1 78 ? 9.549 4.711 -8.687 1.00 94.56 78 ALA A CA 1
ATOM 605 C C . ALA A 1 78 ? 8.424 5.716 -8.430 1.00 94.56 78 ALA A C 1
ATOM 607 O O . ALA A 1 78 ? 8.560 6.907 -8.713 1.00 94.56 78 ALA A O 1
ATOM 608 N N . THR A 1 79 ? 7.318 5.252 -7.857 1.00 94.56 79 THR A N 1
ATOM 609 C CA . THR A 1 79 ? 6.230 6.117 -7.389 1.00 94.56 79 THR A CA 1
ATOM 610 C C . THR A 1 79 ? 6.009 5.920 -5.897 1.00 94.56 79 THR A C 1
ATOM 612 O O . THR A 1 79 ? 5.726 4.813 -5.448 1.00 94.56 79 THR A O 1
ATOM 615 N N . THR A 1 80 ? 6.105 6.994 -5.113 1.00 95.56 80 THR A N 1
ATOM 616 C CA . THR A 1 80 ? 5.761 6.948 -3.687 1.00 95.56 80 THR A CA 1
ATOM 617 C C . THR A 1 80 ? 4.262 7.143 -3.513 1.00 95.56 80 THR A C 1
ATOM 619 O O . THR A 1 80 ? 3.696 8.130 -3.982 1.00 95.56 80 THR A O 1
ATOM 622 N N . ARG A 1 81 ? 3.613 6.218 -2.808 1.00 94.25 81 ARG A N 1
ATOM 623 C CA . ARG A 1 81 ? 2.208 6.319 -2.417 1.00 94.25 81 ARG A CA 1
ATOM 624 C C . ARG A 1 81 ? 2.114 6.531 -0.914 1.00 94.25 81 ARG A C 1
ATOM 626 O O . ARG A 1 81 ? 2.598 5.702 -0.151 1.00 94.25 81 ARG A O 1
ATOM 633 N N . VAL A 1 82 ? 1.455 7.618 -0.526 1.00 96.06 82 VAL A N 1
ATOM 634 C CA . VAL A 1 82 ? 1.130 7.952 0.864 1.00 96.06 82 VAL A CA 1
ATOM 635 C C . VAL A 1 82 ? -0.385 7.910 1.016 1.00 96.06 82 VAL A C 1
ATOM 637 O O . VAL A 1 82 ? -1.100 8.493 0.198 1.00 96.06 82 VAL A O 1
ATOM 640 N N . THR A 1 83 ? -0.883 7.187 2.015 1.00 95.25 83 THR A N 1
ATOM 641 C CA . THR A 1 83 ? -2.318 7.126 2.316 1.00 95.25 83 THR A CA 1
ATOM 642 C C . THR A 1 83 ? -2.706 8.131 3.402 1.00 95.25 83 THR A C 1
ATOM 644 O O . THR A 1 83 ? -1.852 8.734 4.040 1.00 95.25 83 THR A O 1
ATOM 647 N N . THR A 1 84 ? -4.009 8.291 3.653 1.00 96.38 84 THR A N 1
ATOM 648 C CA . THR A 1 84 ? -4.468 8.764 4.971 1.00 96.38 84 THR A CA 1
ATOM 649 C C . THR A 1 84 ? -4.163 7.711 6.036 1.00 96.38 84 THR A C 1
ATOM 651 O O . THR A 1 84 ? -3.860 6.568 5.681 1.00 96.38 84 THR A O 1
ATOM 654 N N . ASP A 1 85 ? -4.336 8.056 7.308 1.00 98.19 85 ASP A N 1
ATOM 655 C CA . ASP A 1 85 ? -4.083 7.149 8.429 1.00 98.19 85 ASP A CA 1
ATOM 656 C C . ASP A 1 85 ? -4.747 5.787 8.242 1.00 98.19 85 ASP A C 1
ATOM 658 O O . ASP A 1 85 ? -5.890 5.691 7.789 1.00 98.19 85 ASP A O 1
ATOM 662 N N . VAL A 1 86 ? -4.022 4.725 8.564 1.00 98.00 86 VAL A N 1
ATOM 663 C CA . VAL A 1 86 ? -4.556 3.369 8.591 1.00 98.00 86 VAL A CA 1
ATOM 664 C C . VAL A 1 86 ? -5.440 3.233 9.825 1.00 98.00 86 VAL A C 1
ATOM 666 O O . VAL A 1 86 ? -5.008 3.504 10.943 1.00 98.00 86 VAL A O 1
ATOM 669 N N . VAL A 1 87 ? -6.682 2.803 9.621 1.00 98.00 87 VAL A N 1
ATOM 670 C CA . VAL A 1 87 ? -7.653 2.559 10.701 1.00 98.00 87 VAL A CA 1
ATOM 671 C C . VAL A 1 87 ? -7.857 1.074 10.969 1.00 98.00 87 VAL A C 1
ATOM 673 O O . VAL A 1 87 ? -8.349 0.709 12.031 1.00 98.00 87 VAL A O 1
ATOM 676 N N . TRP A 1 88 ? -7.468 0.211 10.028 1.00 97.44 88 TRP A N 1
ATOM 677 C CA . TRP A 1 88 ? -7.533 -1.234 10.196 1.00 97.44 88 TRP A CA 1
ATOM 678 C C . TRP A 1 88 ? -6.467 -1.928 9.342 1.00 97.44 88 TRP A C 1
ATOM 680 O O . TRP A 1 88 ? -6.234 -1.530 8.198 1.00 97.44 88 TRP A O 1
ATOM 690 N N . LEU A 1 89 ? -5.835 -2.958 9.902 1.00 96.44 89 LEU A N 1
ATOM 691 C CA . LEU A 1 89 ? -4.831 -3.792 9.249 1.00 96.44 89 LEU A CA 1
ATOM 692 C C . LEU A 1 89 ? -4.967 -5.223 9.782 1.00 96.44 89 LEU A C 1
ATOM 694 O O . LEU A 1 89 ? -4.940 -5.425 10.995 1.00 96.44 89 LEU A O 1
ATOM 698 N N . GLY A 1 90 ? -5.118 -6.205 8.898 1.00 95.25 90 GLY A N 1
ATOM 699 C CA . GLY A 1 90 ? -5.332 -7.598 9.293 1.00 95.25 90 GLY A CA 1
ATOM 700 C C . GLY A 1 90 ? -5.481 -8.532 8.100 1.00 95.25 90 GLY A C 1
ATOM 701 O O . GLY A 1 90 ? -5.274 -8.123 6.956 1.00 95.25 90 GLY A O 1
ATOM 702 N N . ARG A 1 91 ? -5.837 -9.797 8.346 1.00 94.06 91 ARG A N 1
ATOM 703 C CA . ARG A 1 91 ? -6.124 -10.734 7.252 1.00 94.06 91 ARG A CA 1
ATOM 704 C C . ARG A 1 91 ? -7.487 -10.419 6.636 1.00 94.06 91 ARG A C 1
ATOM 706 O O . ARG A 1 91 ? -8.411 -10.120 7.390 1.00 94.06 91 ARG A O 1
ATOM 713 N N . PRO A 1 92 ? -7.652 -10.488 5.304 1.00 92.75 92 PRO A N 1
ATOM 714 C CA . PRO A 1 92 ? -8.917 -10.154 4.653 1.00 92.75 92 PRO A CA 1
ATOM 715 C C . PRO A 1 92 ? -10.145 -10.864 5.246 1.00 92.75 92 PRO A C 1
ATOM 717 O O . PRO A 1 92 ? -11.194 -10.242 5.370 1.00 92.75 92 PRO A O 1
ATOM 720 N N . GLU A 1 93 ? -10.016 -12.130 5.646 1.00 91.12 93 GLU A N 1
ATOM 721 C CA . GLU A 1 93 ? -11.091 -12.932 6.243 1.00 91.12 93 GLU A CA 1
ATOM 722 C C . GLU A 1 93 ? -11.537 -12.473 7.643 1.00 91.12 93 GLU A C 1
ATOM 724 O O . GLU A 1 93 ? -12.653 -12.785 8.055 1.00 91.12 93 GLU A O 1
ATOM 729 N N . ASP A 1 94 ? -10.704 -11.711 8.356 1.00 91.44 94 ASP A N 1
ATOM 730 C CA . ASP A 1 94 ? -11.017 -11.186 9.691 1.00 91.44 94 ASP A CA 1
ATOM 731 C C . ASP A 1 94 ? -11.819 -9.873 9.624 1.00 91.44 94 ASP A C 1
ATOM 733 O O . ASP A 1 94 ? -12.310 -9.373 10.641 1.00 91.44 94 ASP A O 1
ATOM 737 N N . PHE A 1 95 ? -11.946 -9.279 8.435 1.00 87.50 95 PHE A N 1
ATOM 738 C CA . PHE A 1 95 ? -12.667 -8.030 8.245 1.00 87.50 95 PHE A CA 1
ATOM 739 C C . PHE A 1 95 ? -14.172 -8.279 8.106 1.00 87.50 95 PHE A C 1
ATOM 741 O O . PHE A 1 95 ? -14.628 -8.911 7.158 1.00 87.50 95 PHE A O 1
ATOM 748 N N . GLN A 1 96 ? -14.955 -7.742 9.043 1.00 78.19 96 GLN A N 1
ATOM 749 C CA . GLN A 1 96 ? -16.421 -7.882 9.077 1.00 78.19 96 GLN A CA 1
ATOM 750 C C . GLN A 1 96 ? -17.169 -6.661 8.505 1.00 78.19 96 GLN A C 1
ATOM 752 O O . GLN A 1 96 ? -18.340 -6.460 8.830 1.00 78.19 96 GLN A O 1
ATOM 757 N N . GLY A 1 97 ? -16.483 -5.805 7.739 1.00 64.94 97 GLY A N 1
ATOM 758 C CA . GLY A 1 97 ? -17.013 -4.520 7.260 1.00 64.94 97 GLY A CA 1
ATOM 759 C C . GLY A 1 97 ? -17.708 -4.548 5.906 1.00 64.94 97 GLY A C 1
ATOM 760 O O . GLY A 1 97 ? -17.602 -5.556 5.174 1.00 64.94 97 GLY A O 1
#

pLDDT: mean 86.82, std 15.36, range [43.88, 98.19]

Secondary structure (DSSP, 8-state):
-PPPP--EEEEEETTS-EEEEETTTTEEEEPPPTT-TTSGGGS-TTSEEEEEEEEE--BTSEEEEEES-SS-TTT---EEEEEEEEEEEE-GGG---

Organism: NCBI:txid2419774

Radius of gyration: 13.97 Å; chains: 1; bounding box: 32×38×33 Å